Protein AF-A0A5J6G7Q7-F1 (afdb_monomer)

Organism: Streptomyces kanamyceticus (NCBI:txid1967)

Radius of gyration: 25.55 Å; Cα contacts (8 Å, |Δi|>4): 7; chains: 1; bounding box: 65×69×36 Å

InterPro domains:
  IPR003369 Sec-independent protein translocase protein TatA/B/E [PF02416] (7-50)
  IPR006312 Sec-independent protein translocase protein TatA/E [MF_00236] (3-81)
  IPR006312 Sec-independent protein translocase protein TatA/E [TIGR01411] (6-49)

Structure (mmCIF, N/CA/C/O backbone):
data_AF-A0A5J6G7Q7-F1
#
_entry.id   AF-A0A5J6G7Q7-F1
#
loop_
_atom_site.group_PDB
_atom_site.id
_atom_site.type_symbol
_atom_site.label_atom_id
_atom_site.label_alt_id
_atom_site.label_comp_id
_atom_site.label_asym_id
_atom_site.label_entity_id
_atom_site.label_seq_id
_atom_site.pdbx_PDB_ins_code
_atom_site.Cartn_x
_atom_site.Cartn_y
_atom_site.Cartn_z
_atom_site.occupancy
_atom_site.B_iso_or_equiv
_atom_site.auth_seq_id
_atom_site.auth_comp_id
_atom_site.auth_asym_id
_atom_site.auth_atom_id
_atom_site.pdbx_PDB_model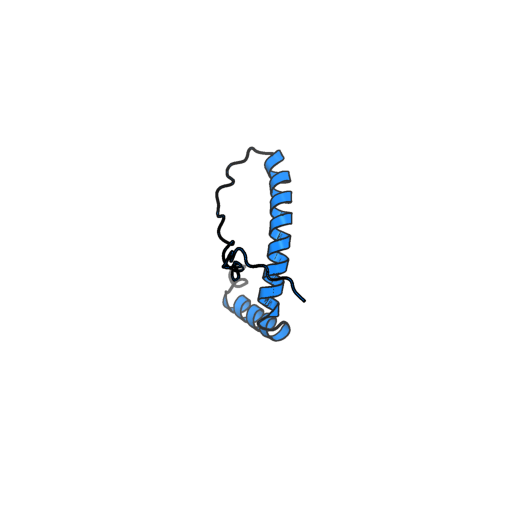_num
ATOM 1 N N . MET A 1 1 ? 17.473 19.783 -13.840 1.00 49.69 1 MET A N 1
ATOM 2 C CA . MET A 1 1 ? 18.132 18.463 -13.714 1.00 49.69 1 MET A CA 1
ATOM 3 C C . MET A 1 1 ? 17.345 17.450 -12.862 1.00 49.69 1 MET A C 1
ATOM 5 O O . MET A 1 1 ? 17.792 16.328 -12.725 1.00 49.69 1 MET A O 1
ATOM 9 N N . LEU A 1 2 ? 16.151 17.794 -12.348 1.00 52.22 2 LEU A N 1
ATOM 10 C CA . LEU A 1 2 ? 15.318 16.930 -11.484 1.00 52.22 2 LEU A CA 1
ATOM 11 C C . LEU A 1 2 ? 14.120 16.278 -12.209 1.00 52.22 2 LEU A C 1
ATOM 13 O O . LEU A 1 2 ? 13.272 15.668 -11.573 1.00 52.22 2 LEU A O 1
ATOM 17 N N . ARG A 1 3 ? 13.991 16.456 -13.532 1.00 60.53 3 ARG A N 1
ATOM 18 C CA . ARG A 1 3 ? 12.753 16.138 -14.271 1.00 60.53 3 ARG A CA 1
ATOM 19 C C . ARG A 1 3 ? 12.730 14.750 -14.925 1.00 60.53 3 ARG A C 1
ATOM 21 O O . ARG A 1 3 ? 11.663 14.309 -15.321 1.00 60.53 3 ARG A O 1
ATOM 28 N N . ASN A 1 4 ? 13.864 14.045 -14.962 1.00 57.22 4 ASN A N 1
ATOM 29 C CA . ASN A 1 4 ? 13.971 12.682 -15.503 1.00 57.22 4 ASN A CA 1
ATOM 30 C C . ASN A 1 4 ? 13.885 11.583 -14.426 1.00 57.22 4 ASN A C 1
ATOM 32 O O . ASN A 1 4 ? 13.757 10.413 -14.757 1.00 57.22 4 ASN A O 1
ATOM 36 N N . ALA A 1 5 ? 13.916 11.936 -13.135 1.00 57.16 5 ALA A N 1
ATOM 37 C CA . ALA A 1 5 ? 13.861 10.966 -12.032 1.00 57.16 5 ALA A CA 1
ATOM 38 C C . ALA A 1 5 ? 12.463 10.347 -11.815 1.00 57.16 5 ALA A C 1
ATOM 40 O O . ALA A 1 5 ? 12.302 9.430 -11.017 1.00 57.16 5 ALA A O 1
ATOM 41 N N . LEU A 1 6 ? 11.454 10.855 -12.524 1.00 60.19 6 LEU A N 1
ATOM 42 C CA . LEU A 1 6 ? 10.068 10.393 -12.478 1.00 60.19 6 LEU A CA 1
ATOM 43 C C . LEU A 1 6 ? 9.581 10.008 -13.875 1.00 60.19 6 LEU A C 1
ATOM 45 O O . LEU A 1 6 ? 8.395 10.150 -14.165 1.00 60.19 6 LEU A O 1
ATOM 49 N N . GLU A 1 7 ? 10.474 9.561 -14.765 1.00 70.25 7 GLU A N 1
ATOM 50 C CA . GLU A 1 7 ? 9.992 8.963 -16.004 1.00 70.25 7 GLU A CA 1
ATOM 51 C C . GLU A 1 7 ? 9.103 7.769 -15.638 1.00 70.25 7 GLU A C 1
ATOM 53 O O . GLU A 1 7 ? 9.588 6.835 -14.987 1.00 70.25 7 GLU A O 1
ATOM 58 N N . PRO A 1 8 ? 7.817 7.776 -16.044 1.00 79.19 8 PRO A N 1
ATOM 59 C CA . PRO A 1 8 ? 6.862 6.711 -15.725 1.00 79.19 8 PRO A CA 1
ATOM 60 C C . PRO A 1 8 ? 7.395 5.314 -16.066 1.00 79.19 8 PRO A C 1
ATOM 62 O O . PRO A 1 8 ? 7.013 4.324 -15.446 1.00 79.19 8 PRO A O 1
ATOM 65 N N . TRP A 1 9 ? 8.338 5.259 -17.009 1.00 87.75 9 TRP A N 1
ATOM 66 C CA . TRP A 1 9 ? 9.078 4.074 -17.406 1.00 87.75 9 TRP A CA 1
ATOM 67 C C . TRP A 1 9 ? 9.816 3.370 -16.258 1.00 87.75 9 TRP A C 1
ATOM 69 O O . TRP A 1 9 ? 9.723 2.151 -16.123 1.00 87.75 9 TRP A O 1
ATOM 79 N N . HIS A 1 10 ? 10.505 4.112 -15.386 1.00 84.50 10 HIS A N 1
ATOM 80 C CA . HIS A 1 10 ? 11.236 3.520 -14.259 1.00 84.50 10 HIS A CA 1
ATOM 81 C C . HIS A 1 10 ? 10.275 2.954 -13.214 1.00 84.50 10 HIS A C 1
ATOM 83 O O . HIS A 1 10 ? 10.498 1.864 -12.688 1.00 84.50 10 HIS A O 1
ATOM 89 N N . LEU A 1 11 ? 9.174 3.665 -12.953 1.00 87.00 11 LEU A N 1
ATOM 90 C CA . LEU A 1 11 ? 8.139 3.212 -12.028 1.00 87.00 11 LEU A CA 1
ATOM 91 C C . LEU A 1 11 ? 7.495 1.908 -12.514 1.00 87.00 11 LEU A C 1
ATOM 93 O O . LEU A 1 11 ? 7.257 1.007 -11.713 1.00 87.00 11 LEU A O 1
ATOM 97 N N . LEU A 1 12 ? 7.263 1.793 -13.825 1.00 90.00 12 LEU A N 1
ATOM 98 C CA . LEU A 1 12 ? 6.754 0.574 -14.445 1.00 90.00 12 LEU A CA 1
ATOM 99 C C . LEU A 1 12 ? 7.739 -0.590 -14.270 1.00 90.00 12 LEU A C 1
ATOM 101 O O . LEU A 1 12 ? 7.325 -1.686 -13.900 1.00 90.00 12 LEU A O 1
ATOM 105 N N . LEU A 1 13 ? 9.040 -0.347 -14.462 1.00 91.75 13 LEU A N 1
ATOM 106 C CA . LEU A 1 13 ? 10.076 -1.367 -14.285 1.00 91.75 13 LEU A CA 1
ATOM 107 C C . LEU A 1 13 ? 10.154 -1.853 -12.829 1.00 91.75 13 LEU A C 1
ATOM 109 O O . LEU A 1 13 ? 10.175 -3.057 -12.576 1.00 91.75 13 LEU A O 1
ATOM 113 N N . VAL A 1 14 ? 10.125 -0.929 -11.864 1.00 91.00 14 VAL A N 1
ATOM 114 C CA . VAL A 1 14 ? 10.093 -1.261 -10.431 1.00 91.00 14 VAL A CA 1
ATOM 115 C C . VAL A 1 14 ? 8.817 -2.026 -10.085 1.00 91.00 14 VAL A C 1
ATOM 117 O O . VAL A 1 14 ? 8.891 -3.042 -9.399 1.00 91.00 14 VAL A O 1
ATOM 120 N N . ALA A 1 15 ? 7.657 -1.597 -10.587 1.00 89.81 15 ALA A N 1
ATOM 121 C CA . ALA A 1 15 ? 6.397 -2.301 -10.372 1.00 89.81 15 ALA A CA 1
ATOM 122 C C . ALA A 1 15 ? 6.458 -3.741 -10.901 1.00 89.81 15 ALA A C 1
ATOM 124 O O . ALA A 1 15 ? 6.037 -4.658 -10.198 1.00 89.81 15 ALA A O 1
ATOM 125 N N . ILE A 1 16 ? 7.043 -3.960 -12.084 1.00 92.69 16 ILE A N 1
ATOM 126 C CA . ILE A 1 16 ? 7.263 -5.303 -12.638 1.00 92.69 16 ILE A CA 1
ATOM 127 C C . ILE A 1 16 ? 8.147 -6.135 -11.703 1.00 92.69 16 ILE A C 1
ATOM 129 O O . ILE A 1 16 ? 7.774 -7.254 -11.356 1.00 92.69 16 ILE A O 1
ATOM 133 N N . VAL A 1 17 ? 9.279 -5.593 -11.244 1.00 93.50 17 VAL A N 1
ATOM 134 C CA . VAL A 1 17 ? 10.182 -6.292 -10.313 1.00 93.50 17 VAL A CA 1
ATOM 135 C C . VAL A 1 17 ? 9.452 -6.662 -9.018 1.00 93.50 17 VAL A C 1
ATOM 137 O O . VAL A 1 17 ? 9.517 -7.810 -8.583 1.00 93.50 17 VAL A O 1
ATOM 140 N N . VAL A 1 18 ? 8.689 -5.738 -8.432 1.00 92.00 18 VAL A N 1
ATOM 141 C CA . VAL A 1 18 ? 7.906 -6.004 -7.215 1.00 92.00 18 VAL A CA 1
ATOM 142 C C . VAL A 1 18 ? 6.852 -7.088 -7.464 1.00 92.00 18 VAL A C 1
ATOM 144 O O . VAL A 1 18 ? 6.706 -7.980 -6.633 1.00 92.00 18 VAL A O 1
ATOM 147 N N . VAL A 1 19 ? 6.153 -7.073 -8.605 1.00 91.00 19 VAL A N 1
ATOM 148 C CA . VAL A 1 19 ? 5.185 -8.125 -8.974 1.00 91.00 19 VAL A CA 1
ATOM 149 C C . VAL A 1 19 ? 5.861 -9.486 -9.118 1.00 91.00 19 VAL A C 1
ATOM 151 O O . VAL A 1 19 ? 5.281 -10.481 -8.694 1.00 91.00 19 VAL A O 1
ATOM 154 N N . VAL A 1 20 ? 7.070 -9.551 -9.676 1.00 92.12 20 VAL A N 1
ATOM 155 C CA . VAL A 1 20 ? 7.815 -10.812 -9.815 1.00 92.12 20 VAL A CA 1
ATOM 156 C C . VAL A 1 20 ? 8.273 -11.344 -8.453 1.00 92.12 20 VAL A C 1
ATOM 158 O O . VAL A 1 20 ? 8.138 -12.538 -8.202 1.00 92.12 20 VAL A O 1
ATOM 161 N N . LEU A 1 21 ? 8.763 -10.480 -7.555 1.00 91.56 21 LEU A N 1
ATOM 162 C CA . LEU A 1 21 ? 9.241 -10.894 -6.227 1.00 91.56 21 LEU A CA 1
ATOM 163 C C . LEU A 1 21 ? 8.100 -11.259 -5.266 1.00 91.56 21 LEU A C 1
ATOM 165 O O . LEU A 1 21 ? 8.195 -12.244 -4.540 1.00 91.56 21 LEU A O 1
ATOM 169 N N . PHE A 1 22 ? 7.036 -10.454 -5.231 1.00 87.62 22 PHE A N 1
ATOM 170 C CA . PHE A 1 22 ? 5.924 -10.639 -4.293 1.00 87.62 22 PHE A CA 1
ATOM 171 C C . PHE A 1 22 ? 4.804 -11.514 -4.870 1.00 87.62 22 PHE A C 1
ATOM 173 O O . PHE A 1 22 ? 4.061 -12.147 -4.120 1.00 87.62 22 PHE A O 1
ATOM 180 N N . GLY A 1 23 ? 4.668 -11.575 -6.192 1.00 85.56 23 GLY A N 1
ATOM 181 C CA . GLY A 1 23 ? 3.581 -12.262 -6.881 1.00 85.56 23 GLY A CA 1
ATOM 182 C C . GLY A 1 23 ? 2.329 -11.393 -7.058 1.00 85.56 23 GLY A C 1
ATOM 183 O O . GLY A 1 23 ? 2.006 -10.520 -6.246 1.00 85.56 23 GLY A O 1
ATOM 184 N N . SER A 1 24 ? 1.563 -11.682 -8.114 1.00 84.19 24 SER A N 1
ATOM 185 C CA . SER A 1 24 ? 0.376 -10.914 -8.531 1.00 84.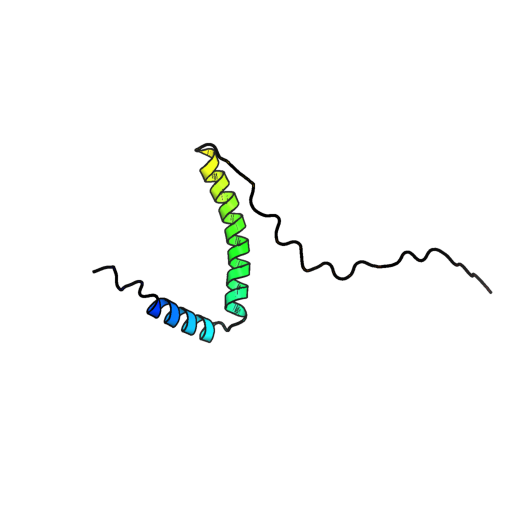19 24 SER A CA 1
ATOM 186 C C . SER A 1 24 ? -0.754 -10.867 -7.496 1.00 84.19 24 SER A C 1
ATOM 188 O O . SER A 1 24 ? -1.543 -9.927 -7.501 1.00 84.19 24 SER A O 1
ATOM 190 N N . LYS A 1 25 ? -0.834 -11.845 -6.582 1.00 82.25 25 LYS A N 1
ATOM 191 C CA . LYS A 1 25 ? -1.855 -11.888 -5.520 1.00 82.25 25 LYS A CA 1
ATOM 192 C C . LYS A 1 25 ? -1.450 -11.169 -4.232 1.00 82.25 25 LYS A C 1
ATOM 194 O O . LYS A 1 25 ? -2.327 -10.668 -3.538 1.00 82.25 25 LYS A O 1
ATOM 199 N N . LYS A 1 26 ? -0.158 -11.102 -3.896 1.00 83.00 26 LYS A N 1
ATOM 200 C CA . LYS A 1 26 ? 0.303 -10.536 -2.613 1.00 83.00 26 LYS A CA 1
ATOM 201 C C . LYS A 1 26 ? 0.454 -9.025 -2.649 1.00 83.00 26 LYS A C 1
ATOM 203 O O . LYS A 1 26 ? 0.225 -8.379 -1.633 1.00 83.00 26 LYS A O 1
ATOM 208 N N . LEU A 1 27 ? 0.783 -8.459 -3.806 1.00 88.81 27 LEU A N 1
ATOM 209 C CA . LEU A 1 27 ? 0.868 -7.013 -3.997 1.00 88.81 27 LEU A CA 1
ATOM 210 C C . LEU A 1 27 ? -0.480 -6.305 -3.722 1.00 88.81 27 LEU A C 1
ATOM 212 O O . LEU A 1 27 ? -0.510 -5.420 -2.865 1.00 88.81 27 LEU A O 1
ATOM 216 N N . PRO A 1 28 ? -1.613 -6.712 -4.338 1.00 83.50 28 PRO A N 1
ATOM 217 C CA . PRO A 1 28 ? -2.908 -6.093 -4.055 1.00 83.50 28 PRO A CA 1
ATOM 218 C C . PRO A 1 28 ? -3.424 -6.412 -2.648 1.00 83.50 28 PRO A C 1
ATOM 220 O O . PRO A 1 28 ? -4.052 -5.560 -2.031 1.00 83.50 28 PRO A O 1
ATOM 223 N N . ASP A 1 29 ? -3.151 -7.604 -2.118 1.00 89.94 29 ASP A N 1
ATOM 224 C CA . ASP A 1 29 ? -3.559 -8.001 -0.766 1.00 89.94 29 ASP A CA 1
ATOM 225 C C . ASP A 1 29 ? -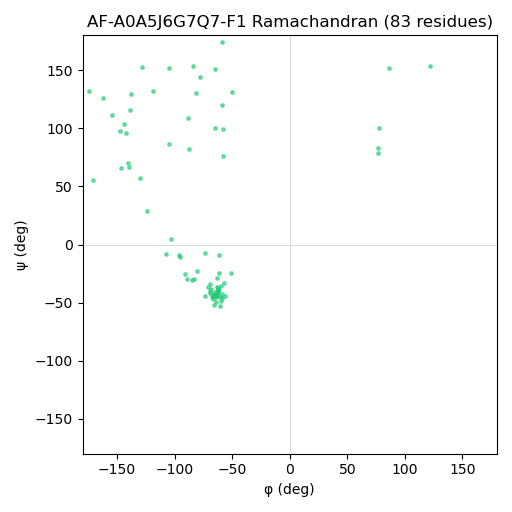2.841 -7.179 0.322 1.00 89.94 29 ASP A C 1
ATOM 227 O O . ASP A 1 29 ? -3.470 -6.622 1.227 1.00 89.94 29 ASP A O 1
ATOM 231 N N . THR A 1 30 ? -1.528 -6.991 0.168 1.00 91.19 30 THR A N 1
ATOM 232 C CA . THR A 1 30 ? -0.719 -6.145 1.059 1.00 91.19 30 THR A CA 1
ATOM 233 C C . THR A 1 30 ? -1.128 -4.681 0.926 1.00 91.19 30 THR A C 1
ATOM 235 O O . THR A 1 30 ? -1.326 -4.012 1.933 1.00 91.19 30 THR A O 1
ATOM 238 N N . ALA A 1 31 ? -1.344 -4.179 -0.294 1.00 91.81 31 ALA A N 1
ATOM 239 C CA . ALA A 1 31 ? -1.830 -2.814 -0.498 1.00 91.81 31 ALA A CA 1
ATOM 240 C C . ALA A 1 31 ? -3.226 -2.593 0.116 1.00 91.81 31 ALA A C 1
ATOM 242 O O . ALA A 1 31 ? -3.470 -1.547 0.718 1.00 91.81 31 ALA A O 1
ATOM 243 N N . ARG A 1 32 ? -4.138 -3.573 0.015 1.00 89.12 32 ARG A N 1
ATOM 244 C CA . ARG A 1 32 ? -5.480 -3.505 0.619 1.00 89.12 32 ARG A CA 1
ATOM 245 C C . ARG A 1 32 ? -5.427 -3.512 2.143 1.00 89.12 32 ARG A C 1
ATOM 247 O O . ARG A 1 32 ? -6.091 -2.682 2.761 1.00 89.12 32 ARG A O 1
ATOM 254 N N . SER A 1 33 ? -4.653 -4.410 2.752 1.00 90.38 33 SER A N 1
ATOM 255 C CA . SER A 1 33 ? -4.521 -4.468 4.215 1.00 90.38 33 SER A CA 1
ATOM 256 C C . SER A 1 33 ? -3.839 -3.213 4.770 1.00 90.38 33 SER A C 1
ATOM 258 O O . SER A 1 33 ? -4.355 -2.599 5.706 1.00 90.38 33 SER A O 1
ATOM 260 N N . LEU A 1 34 ? -2.760 -2.757 4.126 1.00 92.50 34 LEU A N 1
ATOM 261 C CA . LEU A 1 34 ? -2.051 -1.533 4.496 1.00 92.50 34 LEU A CA 1
ATOM 262 C C . LEU A 1 34 ? -2.926 -0.285 4.301 1.00 92.50 34 LEU A C 1
ATOM 264 O O . LEU A 1 34 ? -2.946 0.591 5.161 1.00 92.50 34 LEU A O 1
ATOM 268 N N . GLY A 1 35 ? -3.701 -0.221 3.215 1.00 90.19 35 GLY A N 1
ATOM 269 C CA . GLY A 1 35 ? -4.643 0.866 2.944 1.00 90.19 35 GLY A CA 1
ATOM 270 C C . GLY A 1 35 ? -5.762 0.957 3.984 1.00 90.19 35 GLY A C 1
ATOM 271 O O . GLY A 1 35 ? -6.156 2.057 4.378 1.00 90.19 35 GLY A O 1
ATOM 272 N N . LYS A 1 36 ? -6.235 -0.190 4.487 1.00 91.44 36 LYS A N 1
ATOM 273 C CA . LYS A 1 36 ? -7.246 -0.262 5.551 1.00 91.44 36 LYS A CA 1
ATOM 274 C C . LYS A 1 36 ? -6.703 0.300 6.869 1.00 91.44 36 LYS A C 1
ATOM 276 O O . LYS A 1 36 ? -7.370 1.133 7.479 1.00 91.44 36 LYS A O 1
ATOM 281 N N . SER A 1 37 ? -5.468 -0.052 7.235 1.00 92.06 37 SER A N 1
ATOM 282 C CA . SER A 1 37 ? -4.770 0.544 8.383 1.00 92.06 37 SER A CA 1
ATOM 283 C C . SER A 1 37 ? -4.514 2.038 8.171 1.00 92.06 37 SER A C 1
ATOM 285 O O . SER A 1 37 ? -4.903 2.853 9.002 1.00 92.06 37 SER A O 1
ATOM 287 N N . MET A 1 38 ? -3.958 2.440 7.023 1.00 93.62 38 MET A N 1
ATOM 288 C CA . MET A 1 38 ? -3.700 3.849 6.701 1.00 93.62 38 MET A CA 1
ATOM 289 C C . MET A 1 38 ? -4.961 4.713 6.750 1.00 93.62 38 MET A C 1
ATOM 291 O O . MET A 1 38 ? -4.867 5.876 7.124 1.00 93.62 38 MET A O 1
ATOM 295 N N . ARG A 1 39 ? -6.137 4.183 6.394 1.00 89.38 39 ARG A N 1
ATOM 296 C CA . ARG A 1 39 ? -7.406 4.920 6.489 1.00 89.38 39 ARG A CA 1
ATOM 297 C C . ARG A 1 39 ? -7.748 5.272 7.934 1.00 89.38 39 ARG A C 1
ATOM 299 O O . ARG A 1 39 ? -8.142 6.408 8.173 1.00 89.38 39 ARG A O 1
ATOM 306 N N . ILE A 1 40 ? -7.563 4.329 8.858 1.00 88.94 40 ILE A N 1
ATOM 307 C CA . ILE A 1 40 ? -7.814 4.525 10.294 1.00 88.94 40 ILE A CA 1
ATOM 308 C C . ILE A 1 40 ? -6.834 5.560 10.849 1.00 88.94 40 ILE A C 1
ATOM 310 O O . ILE A 1 40 ? -7.257 6.583 11.388 1.00 88.94 40 ILE A O 1
ATOM 314 N N . LEU A 1 41 ? -5.533 5.364 10.598 1.00 90.81 41 LEU A N 1
ATOM 315 C CA . LEU A 1 41 ? -4.510 6.326 11.013 1.00 90.81 41 LEU A CA 1
ATOM 316 C C . LEU A 1 41 ? -4.749 7.705 10.387 1.00 90.81 41 LEU A C 1
ATOM 318 O O . LEU A 1 41 ? -4.525 8.724 11.030 1.00 90.81 41 LEU A O 1
ATOM 322 N N . LYS A 1 42 ? -5.231 7.771 9.141 1.00 86.00 42 LYS A N 1
ATOM 323 C CA . LYS A 1 42 ? -5.537 9.041 8.479 1.00 86.00 42 LYS A CA 1
ATOM 324 C C . LYS A 1 42 ? -6.771 9.719 9.064 1.00 86.00 42 LYS A C 1
ATOM 326 O O . LYS A 1 42 ? -6.761 10.943 9.149 1.00 86.00 42 LYS A O 1
ATOM 331 N N . SER A 1 43 ? -7.808 8.985 9.470 1.00 87.00 43 SER A N 1
ATOM 332 C CA . SER A 1 43 ? -8.954 9.577 10.176 1.00 87.00 43 SER A CA 1
ATOM 333 C C . SER A 1 43 ? -8.563 10.125 11.546 1.00 87.00 43 SER A C 1
ATOM 335 O O . SER A 1 43 ? -8.945 11.248 11.864 1.00 87.00 43 SER A O 1
ATOM 337 N N . GLU A 1 44 ? -7.744 9.396 12.305 1.00 86.00 44 GLU A N 1
ATOM 338 C CA . GLU A 1 44 ? -7.248 9.851 13.611 1.00 86.00 44 GLU A CA 1
ATOM 339 C C . GLU A 1 44 ? -6.297 11.045 13.463 1.00 86.00 44 GLU A C 1
ATOM 341 O O . GLU A 1 44 ? -6.463 12.071 14.123 1.00 86.00 44 GLU A O 1
ATOM 346 N N . ALA A 1 45 ? -5.361 10.979 12.511 1.00 88.00 45 ALA A N 1
ATOM 347 C CA . ALA A 1 45 ? -4.475 12.094 12.199 1.00 88.00 45 ALA A CA 1
ATOM 348 C C . ALA A 1 45 ? -5.251 13.320 11.692 1.00 88.00 45 ALA A C 1
ATOM 350 O O . ALA A 1 45 ? -4.891 14.445 12.025 1.00 88.00 45 ALA A O 1
ATOM 351 N N . LYS A 1 46 ? -6.321 13.137 10.904 1.00 85.31 46 LYS A N 1
ATOM 352 C CA . LYS A 1 46 ? -7.160 14.248 10.428 1.00 85.31 46 LYS A CA 1
ATOM 353 C C . LYS A 1 46 ? -7.941 14.884 11.575 1.00 85.31 46 LYS A C 1
ATOM 355 O O . LYS A 1 46 ? -8.027 16.103 11.588 1.00 85.31 46 LYS A O 1
ATOM 360 N N . ALA A 1 47 ? -8.444 14.107 12.535 1.00 80.56 47 ALA A N 1
ATOM 361 C CA . ALA A 1 47 ? -9.088 14.644 13.735 1.00 80.56 47 ALA A CA 1
ATOM 362 C C . ALA A 1 47 ? -8.114 15.520 14.540 1.00 80.56 47 ALA A C 1
ATOM 364 O O . ALA A 1 47 ? -8.434 16.663 14.842 1.00 80.56 47 ALA A O 1
ATOM 365 N N . MET A 1 48 ? -6.873 15.060 14.741 1.00 78.56 48 MET A N 1
ATOM 366 C CA . MET A 1 48 ? -5.831 15.868 15.394 1.00 78.56 48 MET A CA 1
ATOM 367 C C . MET A 1 48 ? -5.440 17.135 14.622 1.00 78.56 48 MET A C 1
ATOM 369 O O . MET A 1 48 ? -4.985 18.105 15.219 1.00 78.56 48 MET A O 1
ATOM 373 N N . LYS A 1 49 ? -5.556 17.131 13.289 1.00 78.25 49 LYS A N 1
ATOM 374 C CA . LYS A 1 49 ? -5.280 18.311 12.454 1.00 78.25 49 LYS A CA 1
ATOM 375 C C . LYS A 1 49 ? -6.477 19.263 12.366 1.00 78.25 49 LYS A C 1
ATOM 377 O O . LYS A 1 49 ? -6.262 20.456 12.205 1.00 78.25 49 LYS A O 1
ATOM 382 N N . ALA A 1 50 ? -7.699 18.743 12.466 1.00 69.94 50 ALA A N 1
ATOM 383 C CA . ALA A 1 50 ? -8.945 19.507 12.416 1.00 69.94 50 ALA A CA 1
ATOM 384 C C . ALA A 1 50 ? -9.296 20.172 13.758 1.00 69.94 50 ALA A C 1
ATOM 386 O O . ALA A 1 50 ? -9.969 21.194 13.757 1.00 69.94 50 ALA A O 1
ATOM 387 N N . ASP A 1 51 ? -8.782 19.668 14.886 1.00 62.47 51 ASP A N 1
ATOM 388 C CA . ASP A 1 51 ? -8.886 20.334 16.198 1.00 62.47 51 ASP A CA 1
ATOM 389 C C . ASP A 1 51 ? -8.193 21.722 16.235 1.00 62.47 51 ASP A C 1
ATOM 391 O O . ASP A 1 51 ? -8.354 22.475 17.189 1.00 62.47 51 ASP A O 1
ATOM 395 N N . GLY A 1 52 ? -7.437 22.086 15.185 1.00 62.06 52 GLY A N 1
ATOM 396 C CA . GLY A 1 52 ? -6.802 23.400 15.018 1.00 62.06 52 GLY A CA 1
ATOM 397 C C . GLY A 1 52 ? -7.418 24.333 13.962 1.00 62.06 52 GLY A C 1
ATOM 398 O O . GLY A 1 52 ? -7.003 25.484 13.901 1.00 62.06 52 GLY A O 1
ATOM 399 N N . GLU A 1 53 ? -8.366 23.888 13.128 1.00 55.84 53 GLU A N 1
ATOM 400 C CA . GLU A 1 53 ? -9.043 24.723 12.114 1.00 55.84 53 GLU A CA 1
ATOM 401 C C . GLU A 1 53 ? -10.339 24.016 11.663 1.00 55.84 53 GLU A C 1
ATOM 403 O O . GLU A 1 53 ? -10.315 22.847 11.268 1.00 55.84 53 GLU A O 1
ATOM 408 N N . ALA A 1 54 ? -11.472 24.721 11.738 1.00 51.19 54 ALA A N 1
ATOM 409 C CA . ALA A 1 54 ? -12.825 24.191 11.555 1.00 51.19 54 ALA A CA 1
ATOM 410 C C . ALA A 1 54 ? -13.017 23.352 10.268 1.00 51.19 54 ALA A C 1
ATOM 412 O O . ALA A 1 54 ? -12.670 23.760 9.160 1.00 51.19 54 ALA A O 1
ATOM 413 N N . ALA A 1 55 ? -13.624 22.171 10.416 1.00 54.19 55 ALA A N 1
ATOM 414 C CA . ALA A 1 55 ? -13.856 21.210 9.337 1.00 54.19 55 ALA A CA 1
ATOM 415 C C . ALA A 1 55 ? -15.125 21.501 8.514 1.00 54.19 55 ALA A C 1
ATOM 417 O O . ALA A 1 55 ? -16.130 21.945 9.075 1.00 54.19 55 ALA A O 1
ATOM 418 N N . PRO A 1 56 ? -15.153 21.063 7.238 1.00 57.22 56 PRO A N 1
ATOM 419 C CA . PRO A 1 56 ? -16.395 20.525 6.700 1.00 57.22 56 PRO A CA 1
ATOM 420 C C . PRO A 1 56 ? -16.262 19.138 6.036 1.00 57.22 56 PRO A C 1
ATOM 422 O O . PRO A 1 56 ? -15.227 18.735 5.501 1.00 57.22 56 PRO A O 1
ATOM 425 N N . GLU A 1 57 ? -17.406 18.456 6.103 1.00 53.53 57 GLU A N 1
ATOM 426 C CA . GLU A 1 57 ? -17.935 17.369 5.273 1.00 53.53 57 GLU A CA 1
ATOM 427 C C . GLU A 1 57 ? -17.432 15.925 5.427 1.00 53.53 57 GLU A C 1
ATOM 429 O O . GLU A 1 57 ? -16.466 15.447 4.830 1.00 53.53 57 GLU A O 1
ATOM 434 N N . ALA A 1 58 ? -18.271 15.181 6.151 1.00 59.16 58 ALA A N 1
ATOM 435 C CA . ALA A 1 58 ? -18.538 13.769 5.963 1.00 59.16 58 ALA A CA 1
ATOM 436 C C . ALA A 1 58 ? -19.665 13.580 4.926 1.00 59.16 58 ALA A C 1
ATOM 438 O O . ALA A 1 58 ? -20.809 13.363 5.303 1.00 59.16 58 ALA A O 1
ATOM 439 N N . THR A 1 59 ? -19.349 13.619 3.628 1.00 58.31 59 THR A N 1
ATOM 440 C CA . THR A 1 59 ? -20.292 13.204 2.567 1.00 58.31 59 THR A CA 1
ATOM 441 C C . THR A 1 59 ? -19.545 12.565 1.403 1.00 58.31 59 THR A C 1
ATOM 443 O O . THR A 1 59 ? -19.519 13.109 0.311 1.00 58.31 59 THR A O 1
ATOM 446 N N . VAL A 1 60 ? -18.907 11.406 1.593 1.00 51.72 60 VAL A N 1
ATOM 447 C CA . VAL A 1 60 ? -18.471 10.593 0.444 1.00 51.72 60 VAL A CA 1
ATOM 448 C C . VAL A 1 60 ? -18.539 9.100 0.793 1.00 51.72 60 VAL A C 1
ATOM 450 O O . VAL A 1 60 ? -17.630 8.523 1.382 1.00 51.72 60 VAL A O 1
ATOM 453 N N . LEU A 1 61 ? -19.648 8.500 0.355 1.00 52.59 61 LEU A N 1
ATOM 454 C CA . LEU A 1 61 ? -19.732 7.140 -0.183 1.00 52.59 61 LEU A CA 1
ATOM 455 C C . LEU A 1 61 ? -19.685 5.983 0.822 1.00 52.59 61 LEU A C 1
ATOM 457 O O . LEU A 1 61 ? -18.709 5.251 0.988 1.00 52.59 61 LEU A O 1
ATOM 461 N N . ARG A 1 62 ? -20.879 5.729 1.360 1.00 53.66 62 ARG A N 1
ATOM 462 C CA . ARG A 1 62 ? -21.421 4.383 1.543 1.00 53.66 62 ARG A CA 1
ATOM 463 C C . ARG A 1 62 ? -21.496 3.655 0.191 1.00 53.66 62 ARG A C 1
ATOM 465 O O . ARG A 1 62 ? -22.568 3.514 -0.380 1.00 53.66 62 ARG A O 1
ATOM 472 N N . THR A 1 63 ? -20.357 3.192 -0.311 1.00 51.00 63 THR A N 1
ATOM 473 C CA . THR A 1 63 ? -20.291 2.337 -1.503 1.00 51.00 63 THR A CA 1
ATOM 474 C C . THR A 1 63 ? -19.227 1.273 -1.283 1.00 51.00 63 THR A C 1
ATOM 476 O O . THR A 1 63 ? -18.152 1.362 -1.846 1.00 51.00 63 THR A O 1
ATOM 479 N N . GLU A 1 64 ? -19.500 0.3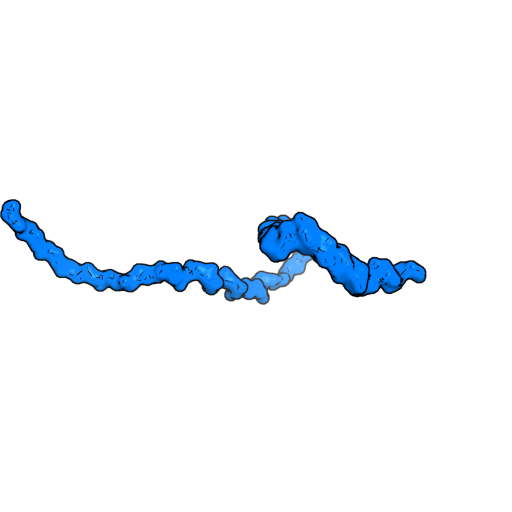20 -0.390 1.00 53.88 64 GLU A N 1
ATOM 480 C CA . GLU A 1 64 ? -18.846 -1.003 -0.332 1.00 53.88 64 GLU A CA 1
ATOM 481 C C . GLU A 1 64 ? -19.597 -1.880 0.689 1.00 53.88 64 GLU A C 1
ATOM 483 O O . GLU A 1 64 ? -19.066 -2.367 1.683 1.00 53.88 64 GLU A O 1
ATOM 488 N N . GLN A 1 65 ? -20.906 -2.019 0.478 1.00 50.34 65 GLN A N 1
ATOM 489 C CA . GLN A 1 65 ? -21.708 -3.043 1.141 1.00 50.34 65 GLN A CA 1
ATOM 490 C C . GLN A 1 65 ? -22.521 -3.784 0.081 1.00 50.34 65 GLN A C 1
ATOM 492 O O . GLN A 1 65 ? -23.746 -3.818 0.107 1.00 50.34 65 GLN A O 1
ATOM 497 N N . THR A 1 66 ? -21.789 -4.341 -0.876 1.00 51.78 66 THR A N 1
ATOM 498 C CA . THR A 1 66 ? -22.254 -5.345 -1.829 1.00 51.78 66 THR A CA 1
ATOM 499 C C . THR A 1 66 ? -21.116 -6.363 -1.921 1.00 51.78 66 THR A C 1
ATOM 501 O O . THR A 1 66 ? -19.977 -5.945 -2.075 1.00 51.78 66 THR A O 1
ATOM 504 N N . GLU A 1 67 ? -21.438 -7.653 -1.763 1.00 58.88 67 GLU A N 1
ATOM 505 C CA . GLU A 1 67 ? -20.538 -8.807 -1.522 1.00 58.88 67 GLU A CA 1
ATOM 506 C C . GLU A 1 67 ? -20.024 -8.868 -0.068 1.00 58.88 67 GLU A C 1
ATOM 508 O O . GLU A 1 67 ? -18.958 -8.369 0.258 1.00 58.88 67 GLU A 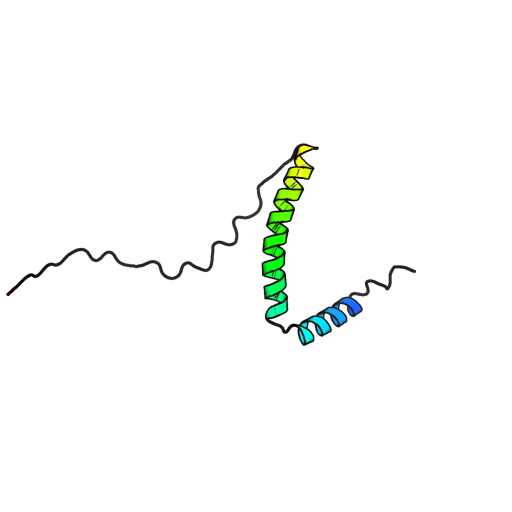O 1
ATOM 513 N N . THR A 1 68 ? -20.792 -9.339 0.919 1.00 46.59 68 THR A N 1
ATOM 514 C CA . THR A 1 68 ? -21.268 -10.726 1.050 1.00 46.59 68 THR A CA 1
ATOM 515 C C . THR A 1 68 ? -22.704 -10.743 1.590 1.00 46.59 68 THR A C 1
ATOM 517 O O . THR A 1 68 ? -22.944 -10.641 2.789 1.00 46.59 68 THR A O 1
ATOM 520 N N . ALA A 1 69 ? -23.682 -10.839 0.691 1.00 55.16 69 ALA A N 1
ATOM 521 C CA . ALA A 1 69 ? -25.083 -11.110 1.016 1.00 55.16 69 ALA A CA 1
ATOM 522 C C . ALA A 1 69 ? -25.647 -12.081 -0.033 1.00 55.16 69 ALA A C 1
ATOM 524 O O . ALA A 1 69 ? -26.464 -11.745 -0.883 1.00 55.16 69 ALA A O 1
ATOM 525 N N . THR A 1 70 ? -25.117 -13.293 0.006 1.00 57.34 70 THR A N 1
ATOM 526 C CA . THR A 1 70 ? -25.679 -14.554 -0.490 1.00 57.34 70 THR A CA 1
ATOM 527 C C . THR A 1 70 ? -25.179 -15.526 0.578 1.00 57.34 70 THR A C 1
ATOM 529 O O . THR A 1 70 ? -23.976 -15.671 0.708 1.00 57.34 70 THR A O 1
ATOM 532 N N . GLU A 1 71 ? -25.950 -16.022 1.536 1.00 53.72 71 GLU A N 1
ATOM 533 C CA . GLU A 1 71 ? -27.351 -16.422 1.546 1.00 53.72 71 GLU A CA 1
ATOM 534 C C . GLU A 1 71 ? -28.190 -15.617 2.547 1.00 53.72 71 GLU A C 1
ATOM 536 O O . GLU A 1 71 ? -27.853 -15.482 3.723 1.00 53.72 71 GLU A O 1
ATOM 541 N N . ARG A 1 72 ? -29.345 -15.127 2.091 1.00 44.34 72 ARG A N 1
ATOM 542 C CA . ARG A 1 72 ? -30.486 -14.955 2.988 1.00 44.34 72 ARG A CA 1
ATOM 543 C C . ARG A 1 72 ? -31.162 -16.326 3.102 1.00 44.34 72 ARG A C 1
ATOM 545 O O . ARG A 1 72 ? -31.459 -16.901 2.05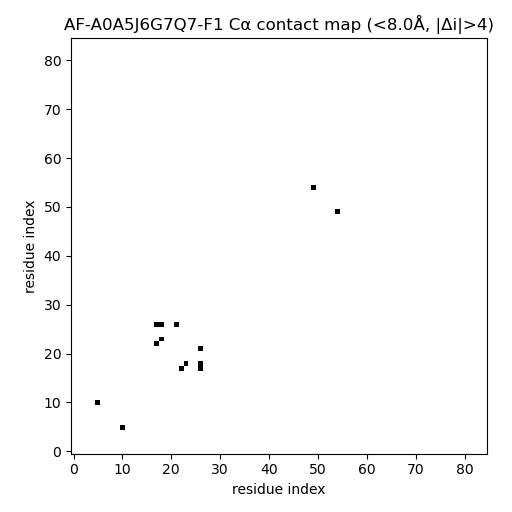6 1.00 44.34 72 ARG A O 1
ATOM 552 N N . PRO A 1 73 ? -31.451 -16.815 4.317 1.00 58.59 73 PRO A N 1
ATOM 553 C CA . PRO A 1 73 ? -32.335 -17.951 4.519 1.00 58.59 73 PRO A CA 1
ATOM 554 C C . PRO A 1 73 ? -33.744 -17.553 4.060 1.00 58.59 73 PRO A C 1
ATOM 556 O O . PRO A 1 73 ? -34.472 -16.838 4.743 1.00 58.59 73 PRO A O 1
ATOM 559 N N . THR A 1 74 ? -34.108 -17.970 2.855 1.00 51.09 74 THR A N 1
ATOM 560 C CA . THR A 1 74 ? -35.497 -18.145 2.416 1.00 51.09 74 THR A CA 1
ATOM 561 C C . THR A 1 74 ? -35.853 -19.579 2.811 1.00 51.09 74 THR A C 1
ATOM 563 O O . THR A 1 74 ? -35.239 -20.509 2.306 1.00 51.09 74 THR A O 1
ATOM 566 N N . THR A 1 75 ? -36.691 -19.865 3.802 1.00 52.88 75 THR A N 1
ATOM 567 C CA . THR A 1 75 ? -38.114 -19.535 3.862 1.00 52.88 75 THR A CA 1
ATOM 568 C C . THR A 1 75 ? -38.635 -19.937 5.250 1.00 52.88 75 THR A C 1
ATOM 570 O O . THR A 1 75 ? -38.383 -21.066 5.672 1.00 52.88 75 THR A O 1
ATOM 573 N N . PRO A 1 76 ? -39.384 -19.070 5.953 1.00 58.22 76 PRO A N 1
ATOM 574 C CA . PRO A 1 76 ? -40.287 -19.476 7.027 1.00 58.22 76 PRO A CA 1
ATOM 575 C C . PRO A 1 76 ? -41.333 -20.481 6.516 1.00 58.22 76 PRO A C 1
ATOM 577 O O . PRO A 1 76 ? -42.314 -20.104 5.882 1.00 58.22 76 PRO A O 1
ATOM 580 N N . ALA A 1 77 ? -41.104 -21.769 6.766 1.00 56.84 77 ALA A N 1
ATOM 581 C CA . ALA A 1 77 ? -42.125 -22.808 6.702 1.00 56.84 77 ALA A CA 1
ATOM 582 C C . ALA A 1 77 ? -42.501 -23.178 8.143 1.00 56.84 77 ALA A C 1
ATOM 584 O O . ALA A 1 77 ? -41.914 -24.054 8.775 1.00 56.84 77 ALA A O 1
ATOM 585 N N . GLU A 1 78 ? -43.446 -22.411 8.674 1.00 49.12 78 GLU A N 1
ATOM 586 C CA . GLU A 1 78 ? -44.332 -22.791 9.775 1.00 49.12 78 GLU A CA 1
ATOM 587 C C . GLU A 1 78 ? -45.146 -24.056 9.381 1.00 49.12 78 GLU A C 1
ATOM 589 O O . GLU A 1 78 ? -45.191 -24.425 8.207 1.00 49.12 78 GLU A O 1
ATOM 594 N N . PRO A 1 79 ? -45.939 -24.647 10.282 1.00 55.44 79 PRO A N 1
ATOM 595 C CA . PRO A 1 79 ? -45.638 -25.660 11.289 1.00 55.44 79 PRO A CA 1
ATOM 596 C C . PRO A 1 79 ? -46.175 -27.052 10.880 1.00 55.44 79 PRO A C 1
ATOM 598 O O . PRO A 1 79 ? -47.216 -27.172 10.235 1.00 55.44 79 PRO A O 1
ATOM 601 N N . THR A 1 80 ? -45.561 -28.152 11.325 1.00 55.41 80 THR A N 1
ATOM 602 C CA . THR A 1 80 ? -46.299 -29.432 11.418 1.00 55.41 80 THR A CA 1
ATOM 603 C C . THR A 1 80 ? -45.687 -30.350 12.480 1.00 55.41 80 THR A C 1
ATOM 605 O O . THR A 1 80 ? -44.573 -30.834 12.287 1.00 55.41 80 THR A O 1
ATOM 608 N N . PRO A 1 81 ? -46.373 -30.614 13.610 1.00 68.19 81 PRO A N 1
ATOM 609 C CA . PRO A 1 81 ? -46.036 -31.738 14.471 1.00 68.19 81 PRO A CA 1
ATOM 610 C C . PRO A 1 81 ? -46.585 -33.024 13.832 1.00 68.19 81 PRO A C 1
ATOM 612 O O . PRO A 1 81 ? -47.676 -33.017 13.260 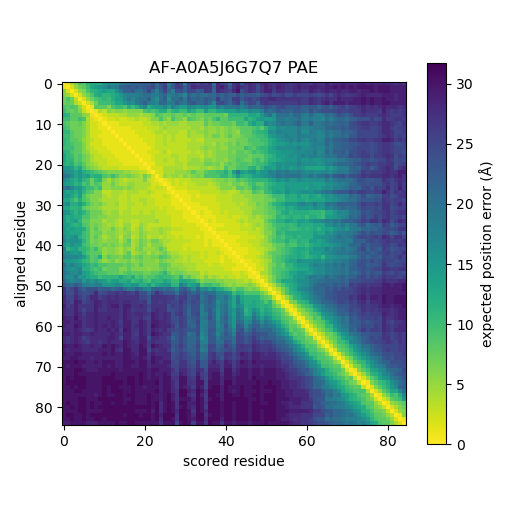1.00 68.19 81 PRO A O 1
ATOM 615 N N . PRO A 1 82 ? -45.865 -34.146 13.950 1.00 60.62 82 PRO A N 1
ATOM 616 C CA . PRO A 1 82 ? -46.539 -35.311 14.508 1.00 60.62 82 PRO A CA 1
ATOM 617 C C . PRO A 1 82 ? -45.635 -36.073 15.481 1.00 60.62 82 PRO A C 1
ATOM 619 O O . PRO A 1 82 ? -44.610 -36.650 15.129 1.00 60.62 82 PRO A O 1
ATOM 622 N N . VAL A 1 83 ? -46.083 -36.074 16.732 1.00 57.19 83 VAL A N 1
ATOM 623 C CA . VAL A 1 83 ? -45.759 -37.075 17.750 1.00 57.19 83 VAL A CA 1
ATOM 624 C C . VAL A 1 83 ? -46.344 -38.428 17.318 1.00 57.19 83 VAL A C 1
ATOM 626 O O . VAL A 1 83 ? -47.425 -38.428 16.721 1.00 57.19 83 VAL A O 1
ATOM 62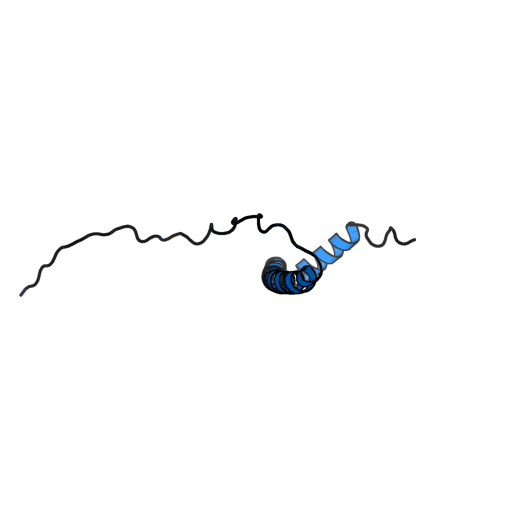9 N N . LYS A 1 84 ? -45.688 -39.530 17.748 1.00 40.91 84 LYS A N 1
ATOM 630 C CA . LYS A 1 84 ? -46.227 -40.878 18.108 1.00 40.91 84 LYS A CA 1
ATOM 631 C C . LYS A 1 84 ? -45.620 -42.042 17.280 1.00 40.91 84 LYS A C 1
ATOM 633 O O . LYS A 1 84 ? -45.254 -41.788 16.132 1.00 40.91 84 LYS A O 1
ATOM 638 N N . PRO A 1 85 ? -45.558 -43.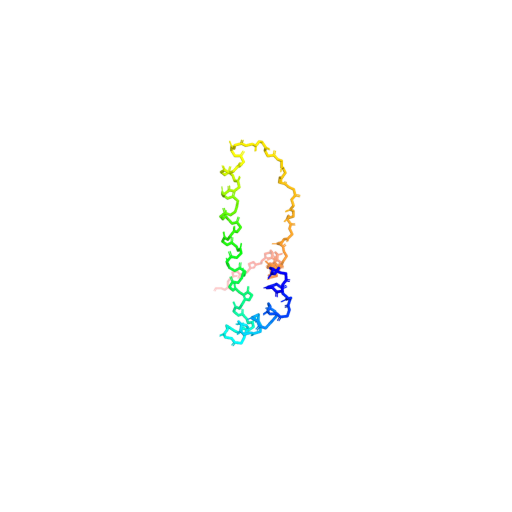311 17.763 1.00 63.47 85 PRO A N 1
ATOM 639 C CA . PRO A 1 85 ? -45.988 -43.910 19.044 1.00 63.47 85 PRO A CA 1
ATOM 640 C C . PRO A 1 85 ? -44.932 -44.137 20.121 1.00 63.47 85 PRO A C 1
ATOM 642 O O . PRO A 1 85 ? -43.733 -44.215 19.792 1.00 63.47 85 PRO A O 1
#

Foldseek 3Di:
DPPCVPPVVVVVVVVVVCCVVQPPVRVVVVVVVVVVVVVVVVVVVVVVVCVVPPDDDPDDDPPDPDPDPPDDDDDPDDDDDDDDD

Mean predicted aligned error: 16.92 Å

Sequence (85 aa):
MLRNALEPWHLLLVAIVVVVLFGSKKLPDTARSLGKSMRILKSEAKAMKADGEAAPEATVLRTEQTETATERPTTPAEPTPPVKP

pLDDT: mean 71.76, std 16.93, range [40.91, 93.62]

Secondary structure (DSSP, 8-state):
--SSTT-HHHHHHHHHHHHHHH-TTHHHHHHHHHHHHHHHHHHHHHHHHHTTS------S------SS-----------------

Solvent-accessible surface area (backbone atoms only — not comparable to full-atom values): 5818 Å² total; per-residue (Å²): 140,79,78,70,86,69,44,66,67,58,57,52,52,50,50,51,51,50,36,69,75,58,30,83,68,46,52,58,50,51,51,51,55,51,49,55,53,49,49,52,55,47,53,54,52,44,49,68,57,38,79,76,50,90,79,86,83,95,82,82,75,99,76,82,90,74,86,90,83,80,80,76,91,84,71,96,76,81,87,83,88,81,88,86,135